Protein 3NZM (pdb70)

Radius of gyration: 14.41 Å; Cα contacts (8 Å, |Δi|>4): 434; chains: 1; bounding box: 36×31×37 Å

Secondary structure (DSSP, 8-state):
---SS-EETTPEEEETTTEEEEHHHHHHTT---EEEEE-TTSEEEEEE--EEEEEEEEEEEEEEETTS-EEEE-TT-EEEBTTS-EEEHHHHHHHTPPEEEE-S---SSS-S-TTT-SEEHHHHS-EEEE-EEEEEEEEEEEEEEEE-SS-S-EEBTTS-EE-

Sequence (163 aa):
PFCPGCLSFGTEILTVEYGPLPIGKIVSEEINCSVYSVDPEGRVYTQAIAQWHDRGEQEVLEYELEDGSVIRATSDHRFLTTDYQLLAIEEIFARQLDLLTLENIKQTEEALDNHRLPFPLLDAGTIKMVKVIGRRSLGVQRIFDIGLPQDHNFLLANGAIAA

CATH classification: 2.170.16.10

B-factor: mean 18.42, std 8.61, range [7.68, 54.7]

Solvent-accessible surface area: 7521 Å² total

InterPro domains:
  IPR003141 Polymerase/histidinol phosphatase, N-terminal [SM00481] (4-71)
  IPR003587 Hint domain N-terminal [SM00306] (773-871)
  IPR004013 PHP domain [PF02811] (6-178)
  IPR004365 OB-fold nucleic acid binding domain, AA-tRNA synthetase-type [PF01336] (1196-1262)
  IPR004805 Error-prone DNA polymerase/DNA polymerase III subunit alpha DnaE/PolC [PTHR32294] (1-1345)
  IPR004805 Error-prone DNA polymerase/DNA polymerase III subunit alpha DnaE/PolC [TIGR00594] (3-776)
  IPR006141 Intein N-terminal splicing region [PS50817] (775-850)
  IPR006141 Intein N-terminal splicing region [TIGR01445] (775-850)
  IPR011708 Bacterial DNA polymerase III, alpha subunit, NTPase domain [PF07733] (302-568)
  IPR016195 Polymerase/histidinol phosphatase-like [SSF89550] (4-235)
  IPR029460 DNA polymerase, helix-hairpin-helix motif [PF14579] (987-1078)
  IPR030934 Intein C-terminal splicing region [PS50818] (911-934)
  IPR030934 Intein C-terminal splicing region [TIGR01443] (912-934)
  IPR036844 Hint domain superfamily [SSF51294] (775-930)
  IPR040982 DNA polymerase III alpha subunit finger domain [PF17657] (571-755)
  IPR041931 Bacterial DNA polymerase III alpha subunit, thumb domain [G3DSA:1.10.10.1600] (441-517)

Foldseek 3Di:
DDDLAWAFQQFWFQWQAWFTDGLVVCQVVVDWTWFWAADPVQWTAIFTFDWKDFPFKDKWKWWAKPVGDITTIHQAWFWAFPVGDTGGLVVQQVVQTWFWFAAPFDRGHNSFPNVPPRDHPPPRHHIDTIGTDDMGIPGMHTIIATHTDHDRWGATSHGIITD

Nearest PDB structures (foldseek):
  4gig-assembly1_A  TM=9.596E-01  e=6.391E-25  Synechocystis sp. PCC 6803 substr. Kazusa
  1zde-assembly1_A  TM=9.517E-01  e=1.324E-24  Synechocystis sp. PCC 6803
  1zd7-assembly2_B  TM=9.602E-01  e=3.746E-24  Synechocystis sp. PCC 6803
  2keq-assembly1_A  TM=9.532E-01  e=2.677E-15  Nostoc punctiforme PCC 73102
  3igd-assembly1_A-2  TM=7.983E-01  e=8.896E-08  Mycobacterium tuberculosis

Structure (mmCIF, N/CA/C/O backbone):
data_3NZM
#
_entry.id   3NZM
#
_cell.length_a   40.220
_cell.length_b   53.740
_cell.length_c   67.960
_cell.angle_alpha   90.00
_cell.angle_beta   90.00
_cell.angle_gamma   90.00
#
_symmetry.space_group_name_H-M   'P 21 21 21'
#
loop_
_entity.id
_entity.type
_entity.pdbx_description
1 polymer 'DNA polymerase III subunit alpha'
2 non-polymer 'SULFATE ION'
3 water water
#
loop_
_atom_site.group_PDB
_atom_site.id
_atom_site.type_symbol
_atom_site.label_atom_id
_atom_site.label_alt_id
_atom_site.label_comp_id
_atom_site.label_asym_id
_atom_site.label_entity_id
_atom_site.label_seq_id
_atom_site.pdbx_PDB_ins_code
_atom_site.Cartn_x
_atom_site.Cartn_y
_atom_site.Cartn_z
_atom_site.occupancy
_atom_site.B_is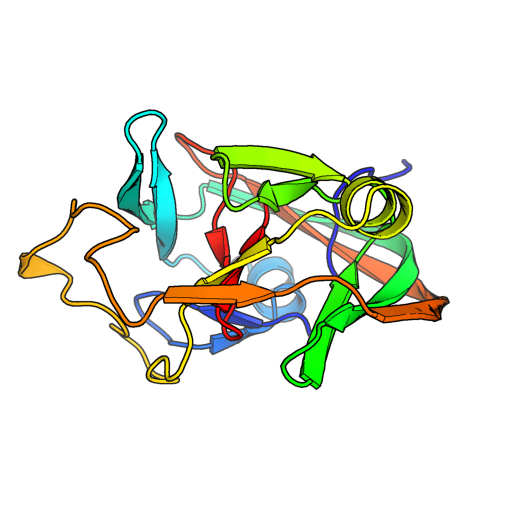o_or_equiv
_atom_site.auth_seq_id
_atom_site.auth_comp_id
_atom_site.auth_asym_id
_atom_site.auth_atom_id
_atom_site.pdbx_PDB_model_num
ATOM 1 N N . PRO A 1 5 ? 5.594 17.574 -13.121 1.00 30.50 -5 PRO A N 1
ATOM 2 C CA . PRO A 1 5 ? 6.886 17.431 -12.414 1.00 29.55 -5 PRO A CA 1
ATOM 3 C C . PRO A 1 5 ? 7.177 15.984 -12.029 1.00 28.17 -5 PRO A C 1
ATOM 4 O O . PRO A 1 5 ? 6.279 15.140 -11.993 1.00 27.21 -5 PRO A O 1
ATOM 8 N N . PHE A 1 6 ? 8.444 15.710 -11.745 1.00 25.96 -4 PHE A N 1
ATOM 9 C CA . PHE A 1 6 ? 8.882 14.375 -11.361 1.00 23.88 -4 PHE A CA 1
ATOM 10 C C . PHE A 1 6 ? 8.359 14.041 -9.967 1.00 21.79 -4 PHE A C 1
ATOM 11 O O . PHE A 1 6 ? 8.508 14.834 -9.040 1.00 21.23 -4 PHE A O 1
ATOM 19 N N . CYS A 1 7 ? 7.737 12.875 -9.824 1.00 17.69 -3 CYS A N 1
ATOM 20 C CA . CYS A 1 7 ? 7.215 12.447 -8.529 1.00 15.87 -3 CYS A CA 1
ATOM 21 C C . CYS A 1 7 ? 8.161 11.436 -7.890 1.00 14.80 -3 CYS A C 1
ATOM 22 O O . CYS A 1 7 ? 8.341 10.332 -8.401 1.00 15.17 -3 CYS A O 1
ATOM 25 N N . PRO A 1 8 ? 8.781 11.802 -6.759 1.00 12.58 -2 PRO A N 1
ATOM 26 C CA . PRO A 1 8 ? 9.707 10.897 -6.076 1.00 12.97 -2 PRO A CA 1
ATOM 27 C C . PRO A 1 8 ? 9.046 9.601 -5.624 1.00 12.35 -2 PRO A C 1
ATOM 28 O O . PRO A 1 8 ? 9.576 8.510 -5.845 1.00 13.64 -2 PRO A O 1
ATOM 32 N N . GLY A 1 9 ? 7.881 9.728 -5.000 1.00 11.53 -1 GLY A N 1
ATOM 33 C CA . GLY A 1 9 ? 7.187 8.555 -4.502 1.00 12.13 -1 GLY A CA 1
ATOM 34 C C . GLY A 1 9 ? 5.780 8.390 -5.028 1.00 11.21 -1 GLY A C 1
ATOM 35 O O . GLY A 1 9 ? 4.810 8.822 -4.400 1.00 10.82 -1 GLY A O 1
ATOM 36 N N . CYS A 1 10 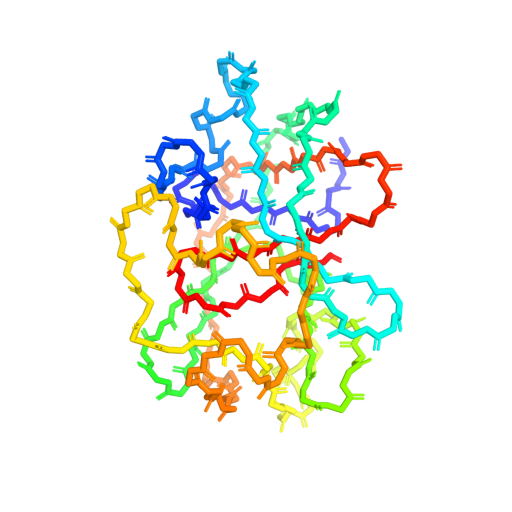? 5.664 7.760 -6.191 1.00 10.41 1 CYS A N 1
ATOM 37 C CA . CYS A 1 10 ? 4.356 7.526 -6.786 1.00 8.33 1 CYS A CA 1
ATOM 38 C C . CYS A 1 10 ? 4.185 6.052 -7.129 1.00 8.78 1 CYS A C 1
ATOM 39 O O . CYS A 1 10 ? 5.162 5.316 -7.257 1.00 10.55 1 CYS A O 1
ATOM 42 N N . LEU A 1 11 ? 2.932 5.634 -7.281 1.00 9.93 2 LEU A N 1
ATOM 43 C CA . LEU A 1 11 ? 2.602 4.243 -7.560 1.00 10.53 2 LEU A CA 1
ATOM 44 C C . LEU A 1 11 ? 1.871 4.060 -8.882 1.00 10.96 2 LEU A C 1
ATOM 45 O O . LEU A 1 11 ? 1.236 4.981 -9.384 1.00 11.25 2 LEU A O 1
ATOM 50 N N . SER A 1 12 ? 1.954 2.852 -9.430 1.00 10.74 3 SER A N 1
ATOM 51 C CA . SER A 1 12 ? 1.292 2.530 -10.686 1.00 11.43 3 SER A CA 1
ATOM 52 C C . SER A 1 12 ? -0.219 2.561 -10.487 1.00 12.22 3 SER A C 1
ATOM 53 O O . SER A 1 12 ? -0.716 2.445 -9.369 1.00 11.00 3 SER A O 1
ATOM 56 N N . PHE A 1 13 ? -0.942 2.708 -11.588 1.00 11.07 4 PHE A N 1
ATOM 57 C CA . PHE A 1 13 ? -2.395 2.754 -11.557 1.00 11.25 4 PHE A CA 1
ATOM 58 C C . PHE A 1 13 ? -2.979 1.541 -10.827 1.00 11.45 4 PHE A C 1
ATOM 59 O O . PHE A 1 13 ? -3.829 1.682 -9.948 1.00 11.87 4 PHE A O 1
ATOM 67 N N . GLY A 1 14 ? -2.497 0.355 -11.188 1.00 12.45 5 GLY A N 1
ATOM 68 C CA . GLY A 1 14 ? -3.003 -0.877 -10.608 1.00 12.22 5 GLY A CA 1
ATOM 69 C C . GLY A 1 14 ? -2.593 -1.243 -9.193 1.00 11.85 5 GLY A C 1
ATOM 70 O O . GLY A 1 14 ? -3.083 -2.235 -8.654 1.00 11.79 5 GLY A O 1
ATOM 71 N N . THR A 1 15 ? -1.696 -0.471 -8.589 1.00 11.33 6 THR A N 1
ATOM 72 C CA . THR A 1 15 ? -1.259 -0.753 -7.223 1.00 10.06 6 THR A CA 1
ATOM 73 C C . THR A 1 15 ? -2.468 -0.699 -6.301 1.00 9.85 6 THR A C 1
ATOM 74 O O . THR A 1 15 ? -3.108 0.343 -6.165 1.00 9.69 6 THR A O 1
ATOM 78 N N . GLU A 1 16 ? -2.773 -1.823 -5.661 1.00 10.34 7 GLU A N 1
ATOM 79 C CA . GLU A 1 16 ? -3.927 -1.892 -4.777 1.00 11.24 7 GLU A CA 1
ATOM 80 C C . GLU A 1 16 ? -3.676 -1.449 -3.346 1.00 10.79 7 GLU A C 1
ATOM 81 O O . GLU A 1 16 ? -2.775 -1.949 -2.670 1.00 11.53 7 GLU A O 1
ATOM 87 N N . ILE A 1 17 ? -4.491 -0.501 -2.896 1.00 10.10 8 ILE A N 1
ATOM 88 C CA . ILE A 1 17 ? -4.424 0.003 -1.533 1.00 8.99 8 ILE A CA 1
ATOM 89 C C . ILE A 1 17 ? -5.510 -0.754 -0.778 1.00 10.14 8 ILE A C 1
ATOM 90 O O . ILE A 1 17 ? -6.595 -0.980 -1.316 1.00 9.54 8 ILE A O 1
ATOM 95 N N . LEU A 1 18 ? -5.226 -1.171 0.453 1.00 10.21 9 LEU A N 1
ATOM 96 C CA . LEU A 1 18 ? -6.229 -1.893 1.227 1.00 11.65 9 LEU A CA 1
ATOM 97 C C . LEU A 1 18 ? -7.138 -0.882 1.918 1.00 11.20 9 LEU A C 1
ATOM 98 O O . LEU A 1 18 ? -6.868 -0.467 3.045 1.00 12.02 9 LEU A O 1
ATOM 103 N N . THR A 1 19 ? -8.215 -0.479 1.245 1.00 10.75 10 THR A N 1
ATOM 104 C CA . THR A 1 19 ? -9.121 0.501 1.836 1.00 10.54 10 THR A CA 1
ATOM 105 C C . THR A 1 19 ? -10.024 -0.147 2.881 1.00 10.82 10 THR A C 1
ATOM 106 O O . THR A 1 19 ? -10.395 -1.320 2.772 1.00 11.09 10 THR A O 1
ATOM 110 N N . VAL A 1 20 ? -10.377 0.631 3.894 1.00 11.82 11 VAL A N 1
ATOM 111 C CA . VAL A 1 20 ? -11.219 0.142 4.974 1.00 12.10 11 VAL A CA 1
ATOM 112 C C . VAL A 1 20 ? -12.632 -0.200 4.511 1.00 11.56 11 VAL A C 1
ATOM 113 O O . VAL A 1 20 ? -13.123 -1.303 4.742 1.00 11.75 11 VAL A O 1
ATOM 117 N N . GLU A 1 21 ? -13.276 0.747 3.843 1.00 11.67 12 GLU A N 1
ATOM 118 C CA . GLU A 1 21 ? -14.648 0.561 3.383 1.00 12.50 12 GLU A CA 1
ATOM 119 C C . GLU A 1 21 ? -14.867 -0.365 2.193 1.00 12.46 12 GLU A C 1
ATOM 120 O O . GLU A 1 21 ? -15.883 -1.065 2.131 1.00 12.70 12 GLU A O 1
ATOM 126 N N . TYR A 1 22 ? -13.923 -0.383 1.259 1.00 12.49 13 TYR A N 1
ATOM 127 C CA . TYR A 1 22 ? -14.097 -1.175 0.046 1.00 12.02 13 TYR A CA 1
ATOM 128 C C . TYR A 1 22 ? -13.102 -2.293 -0.217 1.00 13.06 13 TYR A C 1
ATOM 129 O O . TYR A 1 22 ? -13.209 -2.980 -1.229 1.00 12.80 13 TYR A O 1
ATOM 138 N N . GLY A 1 23 ? -12.141 -2.480 0.679 1.00 11.37 14 GLY A N 1
ATOM 139 C CA . GLY A 1 23 ? -11.153 -3.520 0.467 1.00 11.46 14 GLY A CA 1
ATOM 140 C C . GLY A 1 23 ? -10.112 -3.082 -0.551 1.00 11.74 14 GLY A C 1
ATOM 141 O O . GLY A 1 23 ? -9.962 -1.885 -0.808 1.00 9.77 14 GLY A O 1
ATOM 142 N N . PRO A 1 24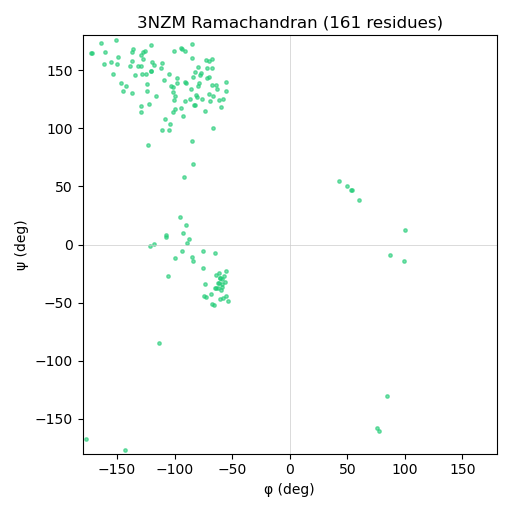 ? -9.373 -4.022 -1.155 1.00 11.37 15 PRO A N 1
ATOM 143 C CA . PRO A 1 24 ? -8.345 -3.691 -2.149 1.00 11.63 15 PRO A CA 1
ATOM 144 C C . PRO A 1 24 ? -8.901 -2.906 -3.336 1.00 10.69 15 PRO A C 1
ATOM 145 O O . PRO A 1 24 ? -9.851 -3.348 -3.977 1.00 11.88 15 PRO A O 1
ATOM 149 N N . LEU A 1 25 ? -8.313 -1.746 -3.619 1.00 10.13 16 LEU A N 1
ATOM 150 C CA . LEU A 1 25 ? -8.726 -0.921 -4.756 1.00 11.11 16 LEU A CA 1
ATOM 151 C C . LEU A 1 25 ? -7.495 -0.295 -5.392 1.00 11.65 16 LEU A C 1
ATOM 152 O O . LEU A 1 25 ? -6.611 0.189 -4.689 1.00 10.63 16 LEU A O 1
ATOM 157 N N . PRO A 1 26 ? -7.419 -0.296 -6.734 1.00 11.27 17 PRO A N 1
ATOM 158 C CA . PRO A 1 26 ? -6.256 0.303 -7.392 1.00 12.24 17 PRO A CA 1
ATOM 159 C C . PRO A 1 26 ? -6.201 1.799 -7.112 1.00 11.33 17 PRO A C 1
ATOM 160 O O . PRO A 1 26 ? -7.220 2.495 -7.147 1.00 10.89 17 PRO A O 1
ATOM 164 N N . ILE A 1 27 ? -5.009 2.294 -6.818 1.00 10.05 18 ILE A N 1
ATOM 165 C CA . ILE A 1 27 ? -4.870 3.708 -6.519 1.00 9.93 18 ILE A CA 1
ATOM 166 C C . ILE A 1 27 ? -5.297 4.569 -7.704 1.00 9.41 18 ILE A C 1
ATOM 167 O O . ILE A 1 27 ? -5.777 5.687 -7.519 1.00 9.12 18 ILE A O 1
ATOM 172 N N . GLY A 1 28 ? -5.145 4.040 -8.917 1.00 11.10 19 GLY A N 1
ATOM 173 C CA . GLY A 1 28 ? -5.541 4.779 -10.101 1.00 10.78 19 GLY A CA 1
ATOM 174 C C . GLY A 1 28 ? -7.034 5.066 -10.099 1.00 10.65 19 GLY A C 1
ATOM 175 O O . GLY A 1 28 ? -7.474 6.131 -10.529 1.00 12.72 19 GLY A O 1
ATOM 176 N N . LYS A 1 29 ? -7.814 4.107 -9.614 1.00 12.00 20 LYS A N 1
ATOM 177 C CA . LYS A 1 29 ? -9.267 4.260 -9.547 1.00 12.61 20 LYS A CA 1
ATOM 178 C C . LYS A 1 29 ? -9.638 5.240 -8.437 1.00 11.53 20 LYS A C 1
ATOM 179 O O . LYS A 1 29 ? -10.479 6.126 -8.623 1.00 12.06 20 LYS A O 1
ATOM 185 N N . ILE A 1 30 ? -9.011 5.070 -7.278 1.00 10.74 21 ILE A N 1
ATOM 186 C CA . ILE A 1 30 ? -9.246 5.937 -6.135 1.00 9.82 21 ILE A CA 1
ATOM 187 C C . ILE A 1 30 ? -8.998 7.394 -6.530 1.00 11.06 21 ILE A C 1
ATOM 188 O O . ILE A 1 30 ? -9.790 8.278 -6.206 1.00 11.26 21 ILE A O 1
ATOM 193 N N . VAL A 1 31 ? -7.909 7.639 -7.252 1.00 11.29 22 VAL A N 1
ATOM 194 C CA . VAL A 1 31 ? -7.582 9.000 -7.670 1.00 11.86 22 VAL A CA 1
ATOM 195 C C . VAL A 1 31 ? -8.465 9.504 -8.810 1.00 13.20 22 VAL A C 1
ATOM 196 O O . VAL A 1 31 ? -8.944 10.636 -8.773 1.00 14.36 22 VAL A O 1
ATOM 200 N N . SER A 1 32 ? -8.691 8.667 -9.819 1.0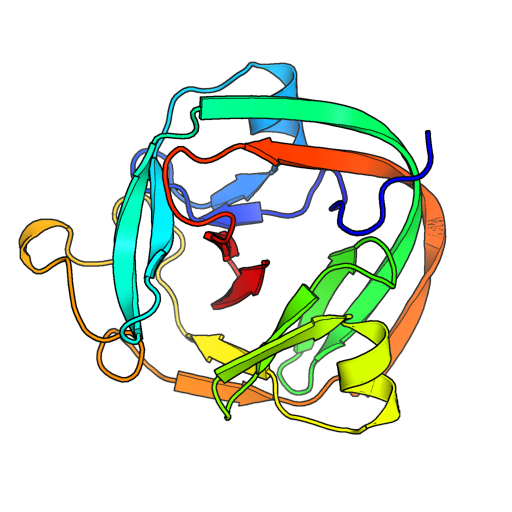0 13.29 23 SER A N 1
ATOM 201 C CA . SER A 1 32 ? -9.509 9.066 -10.963 1.00 14.82 23 SER A CA 1
ATOM 202 C C . SER A 1 32 ? -10.921 9.473 -10.566 1.00 16.02 23 SER A C 1
ATOM 203 O O . SER A 1 32 ? -11.512 10.372 -11.170 1.00 16.80 23 SER A O 1
ATOM 206 N N . GLU A 1 33 ? -11.458 8.815 -9.545 1.00 15.78 24 GLU A N 1
ATOM 207 C CA . GLU A 1 33 ? -12.812 9.101 -9.080 1.00 16.78 24 GLU A CA 1
ATOM 208 C C . GLU A 1 33 ? -12.849 9.845 -7.750 1.00 16.05 24 GLU A C 1
ATOM 209 O O . GLU A 1 33 ? -13.926 10.058 -7.190 1.00 16.58 24 GLU A O 1
ATOM 215 N N . GLU A 1 34 ? -11.679 10.255 -7.262 1.00 14.47 25 GLU A N 1
ATOM 216 C CA . GLU A 1 34 ? -11.560 10.948 -5.979 1.00 14.36 25 GLU A CA 1
ATOM 217 C C . GLU A 1 34 ? -12.448 10.255 -4.953 1.00 15.35 25 GLU A C 1
ATOM 218 O O . GLU A 1 34 ? -13.301 10.861 -4.301 1.00 12.75 25 GLU A O 1
ATOM 224 N N . ILE A 1 35 ? -12.227 8.954 -4.817 1.00 14.10 26 ILE A N 1
ATOM 225 C CA . ILE A 1 35 ? -13.002 8.148 -3.896 1.00 13.96 26 ILE A CA 1
ATOM 226 C C . ILE A 1 35 ? -12.693 8.471 -2.441 1.00 15.50 26 ILE A C 1
ATOM 227 O O . ILE A 1 35 ? -11.538 8.415 -2.007 1.00 13.57 26 ILE A O 1
ATOM 232 N N . ASN A 1 36 ? -13.730 8.836 -1.696 1.00 14.27 27 ASN A N 1
ATOM 233 C CA . ASN A 1 36 ? -13.560 9.122 -0.284 1.00 15.29 27 ASN A CA 1
ATOM 234 C C . ASN A 1 36 ? -13.613 7.789 0.431 1.00 16.26 27 ASN A C 1
ATOM 235 O O . ASN A 1 36 ? -14.598 7.055 0.332 1.00 16.21 27 ASN A O 1
ATOM 240 N N . CYS A 1 37 ? -12.532 7.470 1.126 1.00 14.36 28 CYS A N 1
ATOM 241 C CA . CYS A 1 37 ? -12.432 6.221 1.864 1.00 13.73 28 CYS A CA 1
ATOM 242 C C . CYS A 1 37 ? -11.279 6.348 2.841 1.00 12.95 28 CYS A C 1
ATOM 243 O O . CYS A 1 37 ? -10.549 7.337 2.825 1.00 14.08 28 CYS A O 1
ATOM 246 N N . SER A 1 38 ? -11.124 5.351 3.698 1.00 13.30 29 SER A N 1
ATOM 247 C CA . SER A 1 38 ? -10.052 5.348 4.675 1.00 12.51 29 SER A CA 1
ATOM 248 C C . SER A 1 38 ? -9.040 4.267 4.347 1.00 12.42 29 SER A C 1
ATOM 249 O O . SER A 1 38 ? -9.371 3.254 3.728 1.00 12.62 29 SER A O 1
ATOM 252 N N . VAL A 1 39 ? -7.799 4.510 4.745 1.00 11.10 30 VAL A N 1
ATOM 253 C CA . VAL A 1 39 ? -6.720 3.556 4.541 1.00 11.46 30 VAL A CA 1
ATOM 254 C C . VAL A 1 39 ? -6.181 3.208 5.918 1.00 11.01 30 VAL A C 1
ATOM 255 O O . VAL A 1 39 ? -6.577 3.810 6.916 1.00 10.86 30 VAL A O 1
ATOM 259 N N . TYR A 1 40 ? -5.301 2.213 5.974 1.00 10.64 31 TYR A N 1
ATOM 260 C CA . TYR A 1 40 ? -4.681 1.827 7.232 1.00 10.21 31 TYR A CA 1
ATOM 261 C C . TYR A 1 40 ? -3.297 2.458 7.209 1.00 10.17 31 TYR A C 1
ATOM 262 O O . TYR A 1 40 ? -2.526 2.241 6.273 1.00 11.33 31 TYR A O 1
ATOM 271 N N . SER A 1 41 ? -2.995 3.248 8.233 1.00 9.58 32 SER A N 1
ATOM 272 C CA . SER A 1 41 ? -1.708 3.932 8.319 1.00 8.79 32 SER A CA 1
ATOM 273 C C . SER A 1 41 ? -0.999 3.638 9.638 1.00 11.21 32 SER A C 1
ATOM 274 O O . SER A 1 41 ? -1.599 3.114 10.571 1.00 11.44 32 SER A O 1
ATOM 277 N N . VAL A 1 42 ? 0.282 3.983 9.706 1.00 11.86 33 VAL A N 1
ATOM 278 C CA . VAL A 1 42 ? 1.072 3.760 10.913 1.00 12.29 33 VAL A CA 1
ATOM 279 C C . VAL A 1 42 ? 1.514 5.107 11.476 1.00 13.52 33 VAL A C 1
ATOM 280 O O . VAL A 1 42 ? 2.078 5.924 10.753 1.00 14.57 33 VAL A O 1
ATOM 284 N N . ASP A 1 43 ? 1.251 5.348 12.758 1.00 14.60 34 ASP A N 1
ATOM 285 C CA . ASP A 1 43 ? 1.649 6.615 13.362 1.00 16.18 34 ASP A CA 1
ATOM 286 C C . ASP A 1 43 ? 3.101 6.553 13.842 1.00 16.60 34 ASP A C 1
ATOM 287 O O . ASP A 1 43 ? 3.728 5.493 13.807 1.00 15.90 34 ASP A O 1
ATOM 292 N N . PRO A 1 44 ? 3.663 7.696 14.274 1.00 16.71 35 PRO A N 1
ATOM 293 C CA . PRO A 1 44 ? 5.052 7.723 14.746 1.00 17.47 35 PRO A CA 1
ATOM 294 C C . PRO A 1 44 ? 5.345 6.735 15.875 1.00 17.69 35 PRO A C 1
ATOM 295 O O . PRO A 1 44 ? 6.494 6.345 16.080 1.00 19.30 35 PRO A O 1
ATOM 299 N N . GLU A 1 45 ? 4.306 6.333 16.600 1.00 18.85 36 GLU A N 1
ATOM 300 C CA . GLU A 1 45 ? 4.466 5.399 17.712 1.00 19.55 36 GLU A CA 1
ATOM 301 C C . GLU A 1 45 ? 4.490 3.934 17.287 1.00 19.09 36 GLU A C 1
ATOM 302 O O . GLU A 1 45 ? 4.868 3.063 18.071 1.00 18.88 36 GLU A O 1
ATOM 308 N N . GLY A 1 46 ? 4.082 3.662 16.052 1.00 18.10 37 GLY A N 1
ATOM 309 C CA . GLY A 1 46 ? 4.082 2.295 15.564 1.00 16.47 37 GLY A CA 1
ATOM 310 C C . GLY A 1 46 ? 2.721 1.630 15.605 1.00 16.32 37 GLY A C 1
ATOM 311 O O . GLY A 1 46 ? 2.615 0.414 15.448 1.00 17.62 37 GLY A O 1
ATOM 312 N N . ARG A 1 47 ? 1.676 2.422 15.816 1.00 16.55 38 ARG A N 1
ATOM 313 C CA . ARG A 1 47 ? 0.322 1.888 15.875 1.00 17.02 38 ARG A CA 1
ATOM 314 C C . ARG A 1 47 ? -0.388 2.054 14.541 1.00 16.27 38 ARG A C 1
ATOM 315 O O . ARG A 1 47 ? -0.195 3.050 13.846 1.00 17.07 38 ARG A O 1
ATOM 323 N N . VAL A 1 48 ? -1.202 1.067 14.184 1.00 16.35 39 VAL A N 1
ATOM 324 C CA . VAL A 1 48 ? -1.970 1.131 12.948 1.00 16.28 39 VAL A CA 1
ATOM 325 C C . VAL A 1 48 ? -3.298 1.790 13.292 1.00 15.92 39 VAL A C 1
ATOM 326 O O . VAL A 1 48 ? -3.887 1.515 14.338 1.00 16.82 39 VAL A O 1
ATOM 330 N N . TYR A 1 49 ? -3.759 2.669 12.415 1.00 14.53 40 TYR A N 1
ATOM 331 C CA . TYR A 1 49 ? -5.014 3.372 12.628 1.00 13.46 40 TYR A CA 1
ATOM 332 C C . TYR A 1 49 ? -5.634 3.658 11.270 1.00 14.45 40 TYR A C 1
ATOM 333 O O . TYR A 1 49 ? -4.947 3.605 10.254 1.00 14.46 40 TYR A O 1
ATOM 342 N N . THR A 1 50 ? -6.932 3.942 11.245 1.00 14.04 41 THR A N 1
ATOM 343 C CA . THR A 1 50 ? -7.596 4.238 9.981 1.00 13.45 41 THR A CA 1
ATOM 344 C C . THR A 1 50 ? -7.543 5.734 9.723 1.00 13.36 41 THR A C 1
ATOM 345 O O . THR A 1 50 ? -7.722 6.540 10.636 1.00 14.52 41 THR A O 1
ATOM 349 N N . GLN A 1 51 ? -7.305 6.099 8.469 1.00 13.06 42 GLN A N 1
ATOM 350 C CA . GLN A 1 51 ? -7.182 7.500 8.099 1.00 14.41 42 GLN A CA 1
ATOM 351 C C . GLN A 1 51 ? -7.915 7.792 6.796 1.00 12.99 42 GLN A C 1
ATOM 352 O O . GLN A 1 51 ? -7.732 7.093 5.805 1.00 14.26 42 GLN A O 1
ATOM 358 N N . ALA A 1 52 ? -8.743 8.832 6.793 1.00 13.20 43 ALA A N 1
ATOM 359 C CA . ALA A 1 52 ? -9.479 9.196 5.588 1.00 12.75 43 ALA A CA 1
ATOM 360 C C . ALA A 1 52 ? -8.573 9.949 4.613 1.00 12.24 43 ALA A C 1
ATOM 361 O O . ALA A 1 52 ? -7.769 10.784 5.024 1.00 14.31 43 ALA A O 1
ATOM 363 N N . ILE A 1 53 ? -8.700 9.647 3.323 1.00 12.31 44 ILE A N 1
ATOM 364 C CA . ILE A 1 53 ? -7.894 10.315 2.302 1.00 10.18 44 ILE A CA 1
ATOM 365 C C . ILE A 1 53 ? -8.315 11.784 2.234 1.00 11.15 44 ILE A C 1
ATOM 366 O O . ILE A 1 53 ? -9.507 12.091 2.273 1.00 11.28 44 ILE A O 1
ATOM 371 N N . ALA A 1 54 ? -7.340 12.683 2.129 1.00 10.72 45 ALA A N 1
ATOM 372 C CA . ALA A 1 54 ? -7.620 14.115 2.074 1.00 10.60 45 ALA A CA 1
ATOM 373 C C . ALA A 1 54 ? -7.454 14.727 0.685 1.00 12.03 45 ALA A C 1
ATOM 374 O O . ALA A 1 54 ? -8.102 15.725 0.360 1.00 12.93 45 ALA A O 1
ATOM 376 N N . GLN A 1 55 ? -6.591 14.132 -0.133 1.00 10.26 46 GLN A N 1
ATOM 377 C CA . GLN A 1 55 ? -6.332 14.649 -1.473 1.00 10.55 46 GLN A CA 1
ATOM 378 C C . GLN A 1 55 ? -5.956 13.514 -2.430 1.00 11.78 46 GLN A C 1
ATOM 379 O O . GLN A 1 55 ? -5.463 12.472 -2.000 1.00 10.81 46 GLN A O 1
ATOM 385 N N . TRP A 1 56 ? -6.190 13.728 -3.722 1.00 11.77 47 TRP A N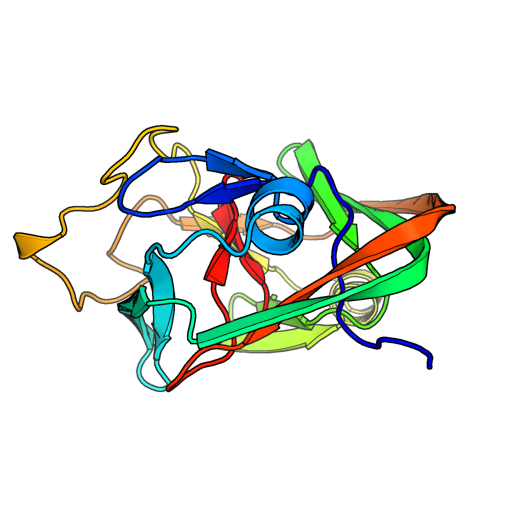 1
ATOM 386 C CA . TRP A 1 56 ? -5.894 12.727 -4.751 1.00 11.91 47 TRP A CA 1
ATOM 387 C C . TRP A 1 56 ? -4.965 13.327 -5.796 1.00 12.97 47 TRP A C 1
ATOM 388 O O . TRP A 1 56 ? -5.224 14.417 -6.310 1.00 12.03 47 TRP A O 1
ATOM 399 N N . HIS A 1 57 ? -3.901 12.605 -6.133 1.00 12.55 48 HIS A N 1
ATOM 400 C CA . HIS A 1 57 ? -2.930 13.109 -7.099 1.00 13.93 48 HIS A CA 1
ATOM 401 C C . HIS A 1 57 ? -2.688 12.240 -8.328 1.00 12.80 48 HIS A C 1
ATOM 402 O O . HIS A 1 57 ? -2.266 11.094 -8.204 1.00 11.20 48 HIS A O 1
ATOM 409 N N . ASP A 1 58 ? -2.942 12.796 -9.507 1.00 12.54 49 ASP A N 1
ATOM 410 C CA . ASP A 1 58 ? -2.648 12.109 -10.762 1.00 13.41 49 ASP A CA 1
ATOM 411 C C . ASP A 1 58 ? -1.396 12.870 -11.183 1.00 13.13 49 ASP A C 1
ATOM 412 O O . ASP A 1 58 ? -1.482 14.017 -11.635 1.00 13.09 49 ASP A O 1
ATOM 417 N N . ARG A 1 59 ? -0.233 12.247 -11.013 1.00 12.44 50 ARG A N 1
ATOM 418 C CA . ARG A 1 59 ? 1.033 12.900 -11.322 1.00 13.08 50 ARG A CA 1
ATOM 419 C C . ARG A 1 59 ? 1.550 12.723 -12.748 1.00 13.17 50 ARG A C 1
ATOM 420 O O . ARG A 1 59 ? 2.725 12.976 -13.015 1.00 14.81 50 ARG A O 1
ATOM 428 N N . GLY A 1 60 ? 0.674 12.305 -13.657 1.00 11.99 51 GLY A N 1
ATOM 429 C CA . GLY A 1 60 ? 1.068 12.129 -15.044 1.00 12.35 51 GLY A CA 1
ATOM 430 C C . GLY A 1 60 ? 1.711 10.793 -15.366 1.00 11.97 51 GLY A C 1
ATOM 431 O O . GLY A 1 60 ? 1.168 9.738 -15.031 1.00 13.03 51 GLY A O 1
ATOM 432 N N . GLU A 1 61 ? 2.861 10.836 -16.035 1.00 12.73 52 GLU A N 1
ATOM 433 C CA . GLU A 1 61 ? 3.576 9.619 -16.400 0.50 11.07 52 GLU A CA 1
ATOM 434 C C . GLU A 1 61 ? 5.044 9.748 -16.022 1.00 12.79 52 GLU A C 1
ATOM 435 O O . GLU A 1 61 ? 5.594 10.853 -15.957 1.00 14.77 52 GLU A O 1
ATOM 441 N N . GLN A 1 62 ? 5.678 8.607 -15.782 1.00 12.87 53 GLN A N 1
ATOM 442 C CA . GLN A 1 62 ? 7.066 8.580 -15.359 1.00 13.05 53 GLN A CA 1
ATOM 443 C C . GLN A 1 62 ? 7.516 7.125 -15.346 1.00 11.85 53 GLN A C 1
ATOM 444 O O . GLN A 1 62 ? 6.682 6.223 -15.393 1.00 13.45 53 GLN A O 1
ATOM 450 N N . GLU A 1 63 ? 8.820 6.882 -15.289 1.00 10.56 54 GLU A N 1
ATOM 451 C CA . GLU A 1 63 ? 9.269 5.501 -15.243 1.00 12.00 54 GLU A CA 1
ATOM 452 C C . GLU A 1 63 ? 8.763 4.832 -13.972 1.00 12.73 54 GLU A C 1
ATOM 453 O O . GLU A 1 63 ? 8.839 5.399 -12.881 1.00 12.78 54 GLU A O 1
ATOM 459 N N . VAL A 1 64 ? 8.232 3.626 -14.126 1.00 12.67 55 VAL A N 1
ATOM 460 C CA . VAL A 1 64 ? 7.752 2.848 -12.995 1.00 11.94 55 VAL A CA 1
ATOM 461 C C . VAL A 1 64 ? 8.511 1.534 -13.077 1.00 12.39 55 VAL A C 1
ATOM 462 O O . VAL A 1 64 ? 8.702 0.990 -14.164 1.00 12.78 55 VAL A O 1
ATOM 466 N N . LEU A 1 65 ? 8.973 1.037 -11.937 1.00 13.46 56 LEU A N 1
ATOM 467 C CA . LEU A 1 65 ? 9.702 -0.216 -11.934 1.00 14.69 56 LEU A CA 1
ATOM 468 C C . LEU A 1 65 ? 8.980 -1.220 -11.062 1.00 14.69 56 LEU A C 1
ATOM 469 O O . LEU A 1 65 ? 8.304 -0.851 -10.098 1.00 13.70 56 LEU A O 1
ATOM 474 N N . GLU A 1 66 ? 9.094 -2.492 -11.415 1.00 12.30 57 GLU A N 1
ATOM 475 C CA . GLU A 1 66 ? 8.464 -3.510 -10.600 1.00 13.34 57 GLU A CA 1
ATOM 476 C C . GLU A 1 66 ? 9.533 -4.121 -9.719 1.00 12.88 57 GLU A C 1
ATOM 477 O O . GLU A 1 66 ? 10.503 -4.693 -10.217 1.00 13.71 57 GLU A O 1
ATOM 483 N N . TYR A 1 67 ? 9.371 -3.957 -8.411 1.00 12.06 58 TYR A N 1
ATOM 484 C CA . TYR A 1 67 ? 10.294 -4.525 -7.445 1.00 12.84 58 TYR A CA 1
ATOM 485 C C . TYR A 1 67 ? 9.650 -5.796 -6.916 1.00 12.02 58 TYR A C 1
ATOM 486 O O . TYR A 1 67 ? 8.491 -5.783 -6.502 1.00 14.33 58 TYR A O 1
ATOM 495 N N . GLU A 1 68 ? 10.388 -6.899 -6.959 1.00 11.17 59 GLU A N 1
ATOM 496 C CA . GLU A 1 68 ? 9.869 -8.170 -6.469 1.00 12.39 59 GLU A CA 1
ATOM 497 C C . GLU A 1 68 ? 10.489 -8.449 -5.107 1.00 13.45 59 GLU A C 1
ATOM 498 O O . GLU A 1 68 ? 11.690 -8.247 -4.909 1.00 12.57 59 GLU A O 1
ATOM 504 N N . LEU A 1 69 ? 9.659 -8.899 -4.171 1.00 10.89 60 LEU A N 1
ATOM 505 C CA . LEU A 1 69 ? 10.105 -9.202 -2.816 1.00 10.84 60 LEU A CA 1
ATOM 506 C C . LEU A 1 69 ? 10.307 -10.705 -2.627 1.00 10.58 60 LEU A C 1
ATOM 507 O O . LEU A 1 69 ? 9.867 -11.506 -3.449 1.00 11.51 60 LEU A O 1
ATOM 512 N N . GLU A 1 70 ? 10.963 -11.076 -1.531 1.00 11.99 61 GLU A N 1
ATOM 513 C CA . GLU A 1 70 ? 11.248 -12.478 -1.234 1.00 12.84 61 GLU A CA 1
ATOM 514 C C . GLU A 1 70 ? 10.030 -13.385 -1.170 1.00 13.25 61 GLU A C 1
ATOM 515 O O . GLU A 1 70 ? 10.141 -14.583 -1.426 1.00 14.13 61 GLU A O 1
ATOM 521 N N . ASP A 1 71 ? 8.872 -12.829 -0.829 1.00 12.85 62 ASP A N 1
ATOM 522 C CA . ASP A 1 71 ? 7.662 -13.638 -0.734 1.00 12.75 62 ASP A CA 1
ATOM 523 C C . ASP A 1 71 ? 6.854 -13.667 -2.024 1.00 12.11 62 ASP A C 1
ATOM 524 O O . ASP A 1 71 ? 5.719 -14.155 -2.045 1.00 12.17 62 ASP A O 1
ATOM 529 N N . GLY A 1 72 ? 7.437 -13.142 -3.096 1.00 11.71 63 GLY A N 1
ATOM 530 C CA . GLY A 1 72 ? 6.758 -13.141 -4.377 1.00 13.35 63 GLY A CA 1
ATOM 531 C C . GLY A 1 72 ? 5.850 -11.955 -4.634 1.00 13.66 63 GLY A C 1
ATOM 532 O O . GLY A 1 72 ? 5.357 -11.785 -5.751 1.00 14.08 63 GLY A O 1
ATOM 533 N N . SER A 1 73 ? 5.609 -11.136 -3.616 1.00 13.93 64 SER A N 1
ATOM 534 C CA . SER A 1 73 ? 4.758 -9.972 -3.819 1.00 14.36 64 SER A CA 1
ATOM 535 C C . SER A 1 73 ? 5.550 -8.961 -4.640 1.00 13.85 64 SER A C 1
ATOM 536 O O . SER A 1 73 ? 6.782 -9.020 -4.701 1.00 11.99 64 SER A O 1
ATOM 539 N N . VAL A 1 74 ? 4.846 -8.048 -5.298 1.00 13.08 65 VAL A N 1
ATOM 540 C CA . VAL A 1 74 ? 5.514 -7.048 -6.114 1.00 12.22 65 VAL A CA 1
ATOM 541 C C . VAL A 1 74 ? 5.039 -5.647 -5.793 1.00 13.37 65 VAL A C 1
ATOM 542 O O . VAL A 1 74 ? 3.918 -5.444 -5.321 1.00 13.73 65 VAL A O 1
ATOM 546 N N . ILE A 1 75 ? 5.916 -4.687 -6.051 1.00 11.85 66 ILE A N 1
ATOM 547 C CA . ILE A 1 75 ? 5.630 -3.284 -5.829 1.00 12.11 66 ILE A CA 1
ATOM 548 C C . ILE A 1 75 ? 5.980 -2.560 -7.122 1.00 10.18 66 ILE A C 1
ATOM 549 O O . ILE A 1 75 ? 7.126 -2.595 -7.569 1.00 11.09 66 ILE A O 1
ATOM 554 N N . ARG A 1 76 ? 4.983 -1.924 -7.724 1.00 10.73 67 ARG A N 1
ATOM 555 C CA . ARG A 1 76 ? 5.184 -1.189 -8.970 1.00 10.01 67 ARG A CA 1
ATOM 556 C C . ARG A 1 76 ? 5.178 0.286 -8.610 1.00 11.54 67 ARG A C 1
ATOM 557 O O . ARG A 1 76 ? 4.121 0.894 -8.447 1.00 12.22 67 ARG A O 1
ATOM 565 N N . ALA A 1 77 ? 6.369 0.856 -8.476 1.00 10.88 68 ALA A N 1
ATOM 566 C CA . ALA A 1 77 ? 6.478 2.245 -8.072 1.00 11.62 68 ALA A CA 1
ATOM 567 C C . ALA A 1 77 ? 7.716 2.937 -8.605 1.00 12.62 68 ALA A C 1
ATOM 568 O O . ALA A 1 77 ? 8.564 2.326 -9.261 1.00 12.31 68 ALA A O 1
ATOM 570 N N . THR A 1 78 ? 7.799 4.231 -8.323 1.00 11.45 69 THR A N 1
ATOM 571 C CA . THR A 1 78 ? 8.952 5.021 -8.717 1.00 11.09 69 THR A CA 1
ATOM 572 C C . THR A 1 78 ? 10.085 4.552 -7.796 1.00 11.69 69 THR A C 1
ATOM 573 O O . THR A 1 78 ? 9.834 4.102 -6.672 1.00 11.62 69 THR A O 1
ATOM 577 N N . SER A 1 79 ? 11.325 4.648 -8.267 1.00 12.40 70 SER A N 1
ATOM 578 C CA . SER A 1 79 ? 12.474 4.177 -7.491 1.00 12.96 70 SER A CA 1
ATOM 579 C C . SER A 1 79 ? 12.673 4.824 -6.118 1.00 12.52 70 SER A C 1
ATOM 580 O O . SER A 1 79 ? 13.199 4.190 -5.201 1.00 12.91 70 SER A O 1
ATOM 583 N N . ASP A 1 80 ? 12.256 6.078 -5.970 1.00 10.92 71 ASP A N 1
ATOM 584 C CA . ASP A 1 80 ? 12.418 6.771 -4.697 1.00 11.09 71 ASP A CA 1
ATOM 585 C C . ASP A 1 80 ? 11.246 6.593 -3.729 1.00 11.35 71 ASP A C 1
ATOM 586 O O . ASP A 1 80 ? 11.263 7.142 -2.628 1.00 11.56 71 ASP A O 1
ATOM 591 N N . HIS A 1 81 ? 10.235 5.822 -4.121 1.00 10.80 72 HIS A N 1
ATOM 592 C CA . HIS A 1 81 ? 9.090 5.624 -3.236 1.00 10.30 72 HIS A CA 1
ATOM 593 C C . HIS A 1 81 ? 9.558 4.945 -1.952 1.00 10.22 72 HIS A C 1
ATOM 594 O O . HIS A 1 81 ? 10.168 3.873 -1.986 1.00 9.11 72 HIS A O 1
ATOM 601 N N . ARG A 1 82 ? 9.267 5.572 -0.820 1.00 9.75 73 ARG A N 1
ATOM 602 C CA . ARG A 1 82 ? 9.669 5.030 0.471 1.00 9.11 73 ARG A CA 1
ATOM 603 C C . ARG A 1 82 ? 8.716 3.963 0.994 1.00 10.81 73 ARG A C 1
ATOM 604 O O . ARG A 1 82 ? 7.505 4.006 0.741 1.00 9.89 73 ARG A O 1
ATOM 612 N N . PHE A 1 83 ? 9.283 3.010 1.728 1.00 10.66 74 PHE A N 1
ATOM 613 C CA . PHE A 1 83 ? 8.524 1.931 2.349 1.00 10.73 74 PHE A CA 1
ATOM 614 C C . PHE A 1 83 ? 9.061 1.688 3.754 1.00 11.01 74 PHE A C 1
ATOM 615 O O . PHE A 1 83 ? 10.220 1.972 4.038 1.00 10.40 74 PHE A O 1
ATOM 623 N N . LEU A 1 84 ? 8.212 1.165 4.629 1.00 11.10 75 LEU A N 1
ATOM 624 C CA . LEU A 1 84 ? 8.598 0.902 6.012 1.00 9.99 75 LEU A CA 1
ATOM 625 C C . LEU A 1 84 ? 9.473 -0.340 6.142 1.00 10.83 75 LEU A C 1
ATOM 626 O O . LEU A 1 84 ? 9.092 -1.419 5.696 1.00 11.19 75 LEU A O 1
ATOM 631 N N . THR A 1 85 ? 10.646 -0.183 6.754 1.00 10.52 76 THR A N 1
ATOM 632 C CA . THR A 1 85 ? 11.569 -1.301 6.950 1.00 11.01 76 THR A CA 1
ATOM 633 C C . THR A 1 85 ? 11.342 -1.923 8.327 1.00 13.24 76 THR A C 1
ATOM 634 O O . THR A 1 85 ? 10.639 -1.353 9.164 1.00 12.36 76 THR A O 1
ATOM 638 N N . THR A 1 86 ? 11.948 -3.083 8.561 1.00 13.89 77 THR A N 1
ATOM 639 C CA . THR A 1 86 ? 11.782 -3.775 9.834 1.00 17.12 77 THR A CA 1
ATOM 640 C C . THR A 1 86 ? 12.346 -3.007 11.017 1.00 18.62 77 THR A C 1
ATOM 641 O O . THR A 1 86 ? 11.897 -3.198 12.145 1.00 19.90 77 THR A O 1
ATOM 645 N N . ASP A 1 87 ? 13.334 -2.152 10.774 1.00 19.52 78 ASP A N 1
ATOM 646 C CA . ASP A 1 87 ? 13.897 -1.361 11.858 1.00 21.77 78 ASP A CA 1
ATOM 647 C C . ASP A 1 87 ? 13.205 0.003 11.888 1.00 20.58 78 ASP A C 1
ATOM 648 O O . ASP A 1 87 ? 13.735 0.996 12.390 1.00 22.05 78 ASP A O 1
ATOM 653 N N . TYR A 1 88 ? 11.991 0.016 11.344 1.00 18.70 79 TYR A N 1
ATOM 654 C CA . TYR A 1 88 ? 11.128 1.189 11.297 1.00 17.47 79 TYR A CA 1
ATOM 655 C C . TYR A 1 88 ? 11.665 2.484 10.701 1.00 18.12 79 TYR A C 1
ATOM 656 O O . TYR A 1 88 ? 11.500 3.563 11.270 1.00 19.45 79 TYR A O 1
ATOM 665 N N . GLN A 1 89 ? 12.302 2.368 9.545 1.00 16.89 80 GLN A N 1
ATOM 666 C CA . GLN A 1 89 ? 12.802 3.533 8.834 1.00 16.80 80 GLN A CA 1
ATOM 667 C C . GLN A 1 89 ? 11.913 3.624 7.598 1.00 14.51 80 GLN A C 1
ATOM 668 O O . GLN A 1 89 ? 11.312 2.626 7.192 1.00 12.78 80 GLN A O 1
ATOM 674 N N . LEU A 1 90 ? 11.807 4.816 7.021 1.00 13.15 81 LEU A N 1
ATOM 675 C CA . LEU A 1 90 ? 11.021 5.011 5.808 1.00 13.08 81 LEU A CA 1
ATOM 676 C C . LEU A 1 90 ? 12.078 5.300 4.751 1.00 13.16 81 LEU A C 1
ATOM 677 O O . LEU A 1 90 ? 12.572 6.425 4.643 1.00 13.42 81 LEU A O 1
ATOM 682 N N . LEU A 1 91 ? 12.431 4.273 3.983 1.00 12.68 82 LEU A N 1
ATOM 683 C CA . LEU A 1 91 ? 13.478 4.385 2.975 1.00 10.92 82 LEU A CA 1
ATOM 684 C C . LEU A 1 91 ? 13.019 4.083 1.560 1.00 11.77 82 LEU A C 1
ATOM 685 O O . LEU A 1 91 ? 12.118 3.274 1.355 1.00 11.21 82 LEU A O 1
ATOM 690 N N . ALA A 1 92 ? 13.655 4.731 0.586 1.00 10.45 83 ALA A N 1
ATOM 691 C CA . ALA A 1 92 ? 13.336 4.512 -0.821 1.00 12.29 83 ALA A CA 1
ATOM 692 C C . ALA A 1 92 ? 13.460 3.020 -1.129 1.00 12.38 83 ALA A C 1
ATOM 693 O O . ALA A 1 92 ? 14.385 2.363 -0.652 1.00 11.47 83 ALA A O 1
ATOM 695 N N . ILE A 1 93 ? 12.542 2.490 -1.933 1.00 10.92 84 ILE A N 1
ATOM 696 C CA . ILE A 1 93 ? 12.574 1.068 -2.263 1.00 11.61 84 ILE A CA 1
ATOM 697 C C . ILE A 1 93 ? 13.890 0.678 -2.939 1.00 11.47 84 ILE A C 1
ATOM 698 O O . ILE A 1 93 ? 14.415 -0.407 -2.697 1.00 11.16 84 ILE A O 1
ATOM 703 N N . GLU A 1 94 ? 14.435 1.565 -3.769 1.00 11.69 85 GLU A N 1
ATOM 704 C CA . GLU A 1 94 ? 15.704 1.286 -4.436 1.00 13.32 85 GLU A CA 1
ATOM 705 C C . GLU A 1 94 ? 16.811 1.174 -3.384 1.00 13.46 85 GLU A C 1
ATOM 706 O O . GLU A 1 94 ? 17.722 0.353 -3.507 1.00 11.47 85 GLU A O 1
ATOM 712 N N . GLU A 1 95 ? 16.734 2.003 -2.347 1.00 12.74 86 GLU A N 1
ATOM 713 C CA . GLU A 1 95 ? 17.722 1.965 -1.270 1.00 12.20 86 GLU A CA 1
ATOM 714 C C . GLU A 1 95 ? 17.588 0.673 -0.482 1.00 12.48 86 GLU A C 1
ATOM 715 O O . GLU A 1 95 ? 18.583 0.040 -0.129 1.00 11.11 86 GLU A O 1
ATOM 721 N N . ILE A 1 96 ? 16.350 0.279 -0.208 1.00 11.26 87 ILE A N 1
ATOM 722 C CA . ILE A 1 96 ? 16.105 -0.958 0.520 1.00 11.31 87 ILE A CA 1
ATOM 723 C C . ILE A 1 96 ? 16.703 -2.121 -0.275 1.00 10.64 87 ILE A C 1
ATOM 724 O O . ILE A 1 96 ? 17.286 -3.040 0.296 1.00 11.36 87 ILE A O 1
ATOM 729 N N . PHE A 1 97 ? 16.574 -2.067 -1.597 1.00 10.70 88 PHE A N 1
ATOM 730 C CA . PHE A 1 97 ? 17.120 -3.113 -2.462 1.00 11.11 88 PHE A CA 1
ATOM 731 C C . PHE A 1 97 ? 18.650 -3.118 -2.429 1.00 10.43 88 PHE A C 1
ATOM 732 O O . PHE A 1 97 ? 19.269 -4.154 -2.194 1.00 12.31 88 PHE A O 1
ATOM 740 N N . ALA A 1 98 ? 19.256 -1.955 -2.654 1.00 11.28 89 ALA A N 1
ATOM 741 C CA . ALA A 1 98 ? 20.713 -1.839 -2.653 1.00 11.21 89 ALA A CA 1
ATOM 742 C C . ALA A 1 98 ? 21.354 -2.205 -1.317 1.00 12.07 89 ALA A C 1
ATOM 743 O O . ALA A 1 98 ? 22.470 -2.727 -1.283 1.00 12.99 89 ALA A O 1
ATOM 745 N N . ARG A 1 99 ? 20.657 -1.928 -0.219 1.00 11.94 90 ARG A N 1
ATOM 746 C CA . ARG A 1 99 ? 21.177 -2.218 1.113 1.00 12.91 90 ARG A CA 1
ATOM 747 C C . ARG A 1 99 ? 20.742 -3.577 1.652 1.00 13.18 90 ARG A C 1
ATOM 748 O O . ARG A 1 99 ? 21.185 -4.000 2.723 1.00 12.94 90 ARG A O 1
ATOM 756 N N . GLN A 1 100 ? 19.874 -4.251 0.901 1.00 12.83 91 GLN A N 1
ATOM 757 C CA . GLN A 1 100 ? 19.348 -5.552 1.286 1.00 12.83 91 GLN A CA 1
ATOM 758 C C . GLN A 1 100 ? 18.748 -5.536 2.680 1.00 13.54 91 GLN A C 1
ATOM 759 O O . GLN A 1 100 ? 19.013 -6.407 3.511 1.00 13.33 91 GLN A O 1
ATOM 765 N N . LEU A 1 101 ? 17.930 -4.520 2.925 1.00 12.68 92 LEU A N 1
ATOM 766 C CA . LEU A 1 101 ? 17.243 -4.382 4.194 1.00 12.42 92 LEU A CA 1
ATOM 767 C C . LEU A 1 101 ? 15.910 -5.102 4.044 1.00 12.56 92 LEU A C 1
ATOM 768 O O . LEU A 1 101 ? 15.501 -5.446 2.936 1.00 12.29 92 LEU A O 1
ATOM 773 N N . ASP A 1 102 ? 15.234 -5.333 5.158 1.00 13.29 93 ASP A N 1
ATOM 774 C CA . ASP A 1 102 ? 13.947 -6.010 5.105 1.00 14.18 93 ASP A CA 1
ATOM 775 C C . ASP A 1 102 ? 12.776 -5.053 5.224 1.00 13.68 93 ASP A C 1
ATOM 776 O O . ASP A 1 102 ? 12.794 -4.135 6.047 1.00 13.03 93 ASP A O 1
ATOM 781 N N . LEU A 1 103 ? 11.767 -5.254 4.381 1.00 14.21 94 LEU A N 1
ATOM 782 C CA . LEU A 1 103 ? 10.565 -4.440 4.448 1.00 14.28 94 LEU A CA 1
ATOM 783 C C . LEU A 1 103 ? 9.712 -5.091 5.522 1.00 15.36 94 LEU A C 1
ATOM 784 O O . LEU A 1 103 ? 9.714 -6.318 5.657 1.00 14.26 94 LEU A O 1
ATOM 789 N N . LEU A 1 104 ? 8.995 -4.275 6.285 1.00 14.41 95 LEU A N 1
ATOM 790 C CA . LEU A 1 104 ? 8.112 -4.780 7.327 1.00 15.91 95 LEU A CA 1
ATOM 791 C C . LEU A 1 104 ? 6.751 -4.913 6.655 1.00 16.58 95 LEU A C 1
ATOM 792 O O . LEU A 1 104 ? 6.133 -3.910 6.301 1.00 18.10 95 LEU A O 1
ATOM 797 N N . THR A 1 105 ? 6.292 -6.145 6.458 1.00 15.74 96 THR A N 1
ATOM 798 C CA . THR A 1 105 ? 4.997 -6.355 5.820 1.00 16.60 96 THR A CA 1
ATOM 799 C C . THR A 1 105 ? 4.110 -7.295 6.616 1.00 16.30 96 THR A C 1
ATOM 800 O O . THR A 1 105 ? 4.570 -8.014 7.503 1.00 16.41 96 THR A O 1
ATOM 804 N N . LEU A 1 106 ? 2.823 -7.263 6.300 1.00 15.66 97 LEU A N 1
ATOM 805 C CA . LEU A 1 106 ? 1.865 -8.155 6.925 1.00 16.62 97 LEU A CA 1
ATOM 806 C C . LEU A 1 106 ? 1.589 -9.177 5.835 1.00 17.23 97 LEU A C 1
ATOM 807 O O . LEU A 1 106 ? 1.639 -8.847 4.650 1.00 17.93 97 LEU A O 1
ATOM 812 N N . GLU A 1 107 ? 1.328 -10.420 6.214 1.00 17.40 98 GLU A N 1
ATOM 813 C CA . GLU A 1 107 ? 1.032 -11.431 5.213 1.00 18.37 98 GLU A CA 1
ATOM 814 C C . GLU A 1 107 ? -0.278 -12.099 5.596 1.00 17.86 98 GLU A C 1
ATOM 815 O O . GLU A 1 107 ? -0.751 -11.941 6.721 1.00 17.77 98 GLU A O 1
ATOM 821 N N . ASN A 1 108 ? -0.862 -12.834 4.657 1.00 19.67 99 ASN A N 1
ATOM 822 C CA . ASN A 1 108 ? -2.122 -13.525 4.901 1.00 20.05 99 ASN A CA 1
ATOM 823 C C . ASN A 1 108 ? -3.217 -12.533 5.267 1.00 20.67 99 ASN A C 1
ATOM 824 O O . ASN A 1 108 ? -4.051 -12.803 6.129 1.00 19.35 99 ASN A O 1
ATOM 829 N N . ILE A 1 109 ? -3.196 -11.381 4.604 1.00 20.44 100 ILE A N 1
ATOM 830 C CA . ILE A 1 109 ? -4.175 -10.328 4.837 1.00 20.66 100 ILE A CA 1
ATOM 831 C C . ILE A 1 109 ? -5.480 -10.635 4.124 1.00 17.75 100 ILE A C 1
ATOM 832 O O . ILE A 1 109 ? -5.482 -11.048 2.970 1.00 17.54 100 ILE A O 1
ATOM 837 N N . LYS A 1 110 ? -6.591 -10.425 4.816 1.00 17.68 101 LYS A N 1
ATOM 838 C CA . LYS A 1 110 ? -7.901 -10.650 4.226 1.00 16.72 101 LYS A CA 1
ATOM 839 C C . LYS A 1 110 ? -8.056 -9.599 3.125 1.00 16.22 101 LYS A C 1
ATOM 840 O O . LYS A 1 110 ? -7.856 -8.410 3.368 1.00 16.22 101 LYS A O 1
ATOM 846 N N . GLN A 1 111 ? -8.397 -10.035 1.915 1.00 13.11 102 GLN A N 1
ATOM 847 C CA . GLN A 1 111 ? -8.549 -9.111 0.796 1.00 12.89 102 GLN A CA 1
ATOM 848 C C . GLN A 1 111 ? -9.987 -8.616 0.666 1.00 12.08 102 GLN A C 1
ATOM 849 O O . GLN A 1 111 ? -10.625 -8.780 -0.375 1.00 12.71 102 GLN A O 1
ATOM 855 N N . THR A 1 112 ? -10.485 -8.003 1.732 1.00 13.13 103 THR A N 1
ATOM 856 C CA . THR A 1 112 ? -11.848 -7.486 1.756 1.00 13.43 103 THR A CA 1
ATOM 857 C C . THR A 1 112 ? -11.884 -6.184 2.529 1.00 13.88 103 THR A C 1
ATOM 858 O O . THR A 1 112 ? -10.851 -5.689 2.987 1.00 13.17 103 THR A O 1
ATOM 862 N N . GLU A 1 113 ? -13.087 -5.638 2.676 1.00 13.74 104 GLU A N 1
ATOM 863 C CA . GLU A 1 113 ? -13.271 -4.417 3.443 1.00 12.83 104 GLU A CA 1
ATOM 864 C C . GLU A 1 113 ? -13.029 -4.802 4.900 1.00 12.84 104 GLU A C 1
ATOM 865 O O . GLU A 1 113 ? -13.129 -5.977 5.253 1.00 13.79 104 GLU A O 1
ATOM 871 N N . GLU A 1 114 ? -12.695 -3.827 5.738 1.00 13.68 105 GLU A N 1
ATOM 872 C CA . GLU A 1 114 ? -12.452 -4.090 7.155 1.00 15.27 105 GLU A CA 1
ATOM 873 C C . GLU A 1 114 ? -11.490 -5.264 7.344 1.00 15.11 105 GLU A C 1
ATOM 874 O O . GLU A 1 114 ? -11.780 -6.189 8.104 1.00 15.29 105 GLU A O 1
ATOM 880 N N . ALA A 1 115 ? -10.352 -5.228 6.654 1.00 14.20 106 ALA A N 1
ATOM 881 C CA . ALA A 1 115 ? -9.366 -6.304 6.757 1.00 15.77 106 ALA A CA 1
ATOM 882 C C . ALA A 1 115 ? -8.850 -6.454 8.187 1.00 17.39 106 ALA A C 1
ATOM 883 O O . ALA A 1 115 ? -8.465 -7.549 8.602 1.00 17.81 106 ALA A O 1
ATOM 885 N N . LEU A 1 116 ? -8.843 -5.352 8.932 1.00 17.97 107 LEU A N 1
ATOM 886 C CA . LEU A 1 116 ? -8.395 -5.353 10.320 1.00 21.59 107 LEU A CA 1
ATOM 887 C C . LEU A 1 116 ? -9.567 -4.941 11.213 1.00 23.77 107 LEU A C 1
ATOM 888 O O . LEU A 1 116 ? -10.475 -4.242 10.760 1.00 22.95 107 LEU A O 1
ATOM 893 N N . ASP A 1 117 ? -9.546 -5.366 12.475 1.00 26.40 108 ASP A N 1
ATOM 894 C CA . ASP A 1 117 ? -10.627 -5.034 13.403 1.00 28.13 108 ASP A CA 1
ATOM 895 C C . ASP A 1 117 ? -10.684 -3.547 13.711 1.00 29.48 108 ASP A C 1
ATOM 896 O O . ASP A 1 117 ? -9.933 -3.038 14.548 1.00 29.50 108 ASP A O 1
ATOM 901 N N . ASN A 1 118 ? -11.604 -2.858 13.048 1.00 31.33 109 ASN A N 1
ATOM 902 C CA . ASN A 1 118 ? -11.780 -1.423 13.234 1.00 32.80 109 ASN A CA 1
ATOM 903 C C . ASN A 1 118 ? -12.042 -1.040 14.691 1.00 32.21 109 ASN A C 1
ATOM 904 O O . ASN A 1 118 ? -11.640 0.034 15.135 1.00 32.85 109 ASN A O 1
ATOM 909 N N . HIS A 1 119 ? -12.714 -1.916 15.430 1.00 31.88 110 HIS A N 1
ATOM 910 C CA . HIS A 1 119 ? -13.029 -1.647 16.830 1.00 29.91 110 HIS A CA 1
ATOM 911 C C . 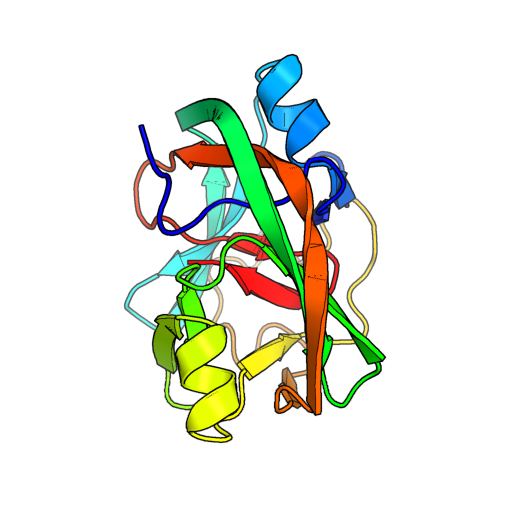HIS A 1 119 ? -11.792 -1.560 17.715 1.00 29.00 110 HIS A C 1
ATOM 912 O O . HIS A 1 119 ? -11.721 -0.735 18.629 1.00 28.74 110 HIS A O 1
ATOM 919 N N . ARG A 1 120 ? -10.809 -2.408 17.435 1.00 28.02 111 ARG A N 1
ATOM 920 C CA . ARG A 1 120 ? -9.595 -2.442 18.243 1.00 28.23 111 ARG A CA 1
ATOM 921 C C . ARG A 1 120 ? -8.523 -1.431 17.863 1.00 27.15 111 ARG A C 1
ATOM 922 O O . ARG A 1 120 ? -7.558 -1.253 18.598 1.00 27.66 111 ARG A O 1
ATOM 930 N N . LEU A 1 121 ? -8.689 -0.767 16.724 1.00 26.82 112 LEU A N 1
ATOM 931 C CA . LEU A 1 121 ? -7.717 0.235 16.290 1.00 25.58 112 LEU A CA 1
ATOM 932 C C . LEU A 1 121 ? -7.917 1.543 17.059 1.00 25.19 112 LEU A C 1
ATOM 933 O O . LEU A 1 121 ? -9.046 1.904 17.397 1.00 25.33 112 LEU A O 1
ATOM 938 N N . PRO A 1 122 ? -6.825 2.280 17.340 1.00 23.75 113 PRO A N 1
ATOM 939 C CA . PRO A 1 122 ? -5.422 2.000 17.002 1.00 23.80 113 PRO A CA 1
ATOM 940 C C . PRO A 1 122 ? -4.862 0.787 17.742 1.00 23.71 113 PRO A C 1
ATOM 941 O O . PRO A 1 122 ? -5.281 0.479 18.858 1.00 24.49 113 PRO A O 1
ATOM 945 N N . PHE A 1 123 ? -3.894 0.122 17.121 1.00 23.57 114 PHE A N 1
ATOM 946 C CA . PHE A 1 123 ? -3.278 -1.070 17.691 1.00 22.98 114 PHE A CA 1
ATOM 947 C C . PHE A 1 123 ? -1.859 -1.176 17.125 1.00 21.16 114 PHE A C 1
ATOM 948 O O . PHE A 1 123 ? -1.613 -0.785 15.986 1.00 19.07 114 PHE A O 1
ATOM 956 N N . PRO A 1 124 ? -0.903 -1.691 17.915 1.00 19.64 115 PRO A N 1
ATOM 957 C CA . PRO A 1 124 ? 0.476 -1.820 17.425 1.00 19.47 115 PRO A CA 1
ATOM 958 C C . PRO A 1 124 ? 0.559 -2.622 16.123 1.00 18.95 115 PRO A C 1
ATOM 959 O O . PRO A 1 124 ? -0.023 -3.701 16.008 1.00 19.44 115 PRO A O 1
ATOM 963 N N . LEU A 1 125 ? 1.288 -2.095 15.146 1.00 17.73 116 LEU A N 1
ATOM 964 C CA . LEU A 1 125 ? 1.437 -2.769 13.862 1.00 18.21 116 LEU A CA 1
ATOM 965 C C . LEU A 1 125 ? 2.034 -4.164 13.999 1.00 18.66 116 LEU A C 1
ATOM 966 O O . LEU A 1 125 ? 1.537 -5.119 13.406 1.00 18.97 116 LEU A O 1
ATOM 971 N N . LEU A 1 126 ? 3.099 -4.282 14.784 1.00 20.36 117 LEU A N 1
ATOM 972 C CA . LEU A 1 126 ? 3.763 -5.568 14.959 1.00 22.56 117 LEU A CA 1
ATOM 973 C C . LEU A 1 126 ? 2.912 -6.626 15.653 1.00 23.62 117 LEU A C 1
ATOM 974 O O . LEU A 1 126 ? 3.305 -7.788 15.733 1.00 23.41 117 LEU A O 1
ATOM 979 N N . ASP A 1 127 ? 1.743 -6.225 16.141 1.00 24.19 118 ASP A N 1
ATOM 980 C CA . ASP A 1 127 ? 0.838 -7.147 16.824 1.00 26.15 118 ASP A CA 1
ATOM 981 C C . ASP A 1 127 ? -0.513 -7.202 16.112 1.00 26.96 118 ASP A C 1
ATOM 982 O O . ASP A 1 127 ? -1.412 -7.942 16.523 1.00 27.87 118 ASP A O 1
ATOM 987 N N . ALA A 1 128 ? -0.644 -6.421 15.043 1.00 27.29 119 ALA A N 1
ATOM 988 C CA . ALA A 1 128 ? -1.889 -6.333 14.282 1.00 27.28 119 ALA A CA 1
ATOM 989 C C . ALA A 1 128 ? -2.177 -7.531 13.387 1.00 27.85 119 ALA A C 1
ATOM 990 O O . ALA A 1 128 ? -3.321 -7.753 12.991 1.00 28.86 119 ALA A O 1
ATOM 992 N N . GLY A 1 129 ? -1.143 -8.298 13.065 1.00 27.40 120 GLY A N 1
ATOM 993 C CA . GLY A 1 129 ? -1.327 -9.458 12.214 1.00 26.11 120 GLY A CA 1
ATOM 994 C C . GLY A 1 129 ? -0.034 -10.222 12.035 1.00 25.54 120 GLY A C 1
ATOM 995 O O . GLY A 1 129 ? 0.936 -9.982 12.750 1.00 25.27 120 GLY A O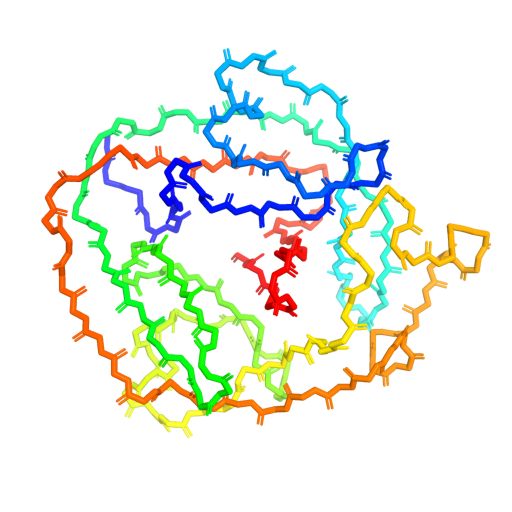 1
ATOM 996 N N . THR A 1 130 ? -0.013 -11.145 11.080 1.00 24.57 121 THR A N 1
ATOM 997 C CA . THR A 1 130 ? 1.186 -11.930 10.829 1.00 23.06 121 THR A CA 1
ATOM 998 C C . THR A 1 130 ? 2.234 -11.068 10.139 1.00 20.74 121 THR A C 1
ATOM 999 O O . THR A 1 130 ? 2.039 -10.622 9.010 1.00 20.86 121 THR A O 1
ATOM 1003 N N . ILE A 1 131 ? 3.346 -10.838 10.829 1.00 20.05 122 ILE A N 1
ATOM 1004 C CA . ILE A 1 131 ? 4.430 -10.025 10.290 1.00 19.73 122 ILE A CA 1
ATOM 1005 C C . ILE A 1 131 ? 5.370 -10.863 9.429 1.00 19.74 122 ILE A C 1
ATOM 1006 O O . ILE A 1 131 ? 5.784 -11.958 9.814 1.00 19.28 122 ILE A O 1
ATOM 1011 N N . LYS A 1 132 ? 5.704 -10.335 8.259 1.00 17.96 123 LYS A N 1
ATOM 1012 C CA . LYS A 1 132 ? 6.585 -11.016 7.326 1.00 18.82 123 LYS A CA 1
ATOM 1013 C C . LYS A 1 132 ? 7.675 -10.040 6.907 1.00 17.94 123 LYS A C 1
ATOM 1014 O O . LYS A 1 132 ? 7.394 -9.028 6.271 1.00 17.53 123 LYS A O 1
ATOM 1020 N N . MET A 1 133 ? 8.915 -10.340 7.281 1.00 16.02 124 MET A N 1
ATOM 1021 C CA . MET A 1 133 ? 10.043 -9.483 6.940 1.00 16.53 124 MET A CA 1
ATOM 1022 C C . MET A 1 133 ? 10.674 -10.019 5.659 1.00 15.76 124 MET A C 1
ATOM 1023 O O . MET A 1 133 ? 11.162 -11.150 5.620 1.00 14.76 124 MET A O 1
ATOM 1028 N N . VAL A 1 134 ? 10.653 -9.2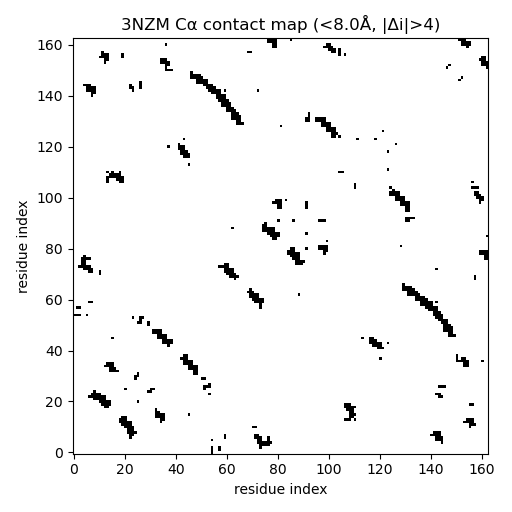09 4.604 1.00 14.97 125 VAL A N 1
ATOM 1029 C CA . VAL A 1 134 ? 11.191 -9.645 3.326 1.00 14.49 125 VAL A CA 1
ATOM 1030 C C . VAL A 1 134 ? 12.085 -8.631 2.629 1.00 13.93 125 VAL A C 1
ATOM 1031 O O . VAL A 1 134 ? 11.870 -7.421 2.715 1.00 12.49 125 VAL A O 1
ATOM 1035 N N . LYS A 1 135 ? 13.095 -9.139 1.934 1.00 13.89 126 LYS A N 1
ATOM 1036 C CA . LYS A 1 135 ? 14.013 -8.276 1.209 1.00 14.21 126 LYS A CA 1
ATOM 1037 C C . LYS A 1 135 ? 13.527 -8.146 -0.225 1.00 13.42 126 LYS A C 1
ATOM 1038 O O . LYS A 1 135 ? 12.631 -8.876 -0.656 1.00 12.29 126 LYS A O 1
ATOM 1044 N N . VAL A 1 136 ? 14.113 -7.205 -0.954 1.00 11.29 127 VAL A N 1
ATOM 1045 C CA . VAL A 1 136 ? 13.784 -6.998 -2.360 1.00 11.55 127 VAL A CA 1
ATOM 1046 C C . VAL A 1 136 ? 14.776 -7.882 -3.114 1.00 13.25 127 VAL A C 1
ATOM 1047 O O . VAL A 1 136 ? 15.984 -7.744 -2.929 1.00 15.43 127 VAL A O 1
ATOM 1051 N N . ILE A 1 137 ? 14.280 -8.791 -3.948 1.00 13.66 128 ILE A N 1
ATOM 1052 C CA . ILE A 1 137 ? 15.164 -9.693 -4.683 1.00 13.54 128 ILE A CA 1
ATOM 1053 C C . ILE A 1 137 ? 15.438 -9.294 -6.127 1.00 14.51 128 ILE A C 1
ATOM 1054 O O . ILE A 1 137 ? 16.333 -9.847 -6.764 1.00 16.31 128 ILE A O 1
ATOM 1059 N N . GLY A 1 138 ? 14.684 -8.330 -6.644 1.00 13.74 129 GLY A N 1
ATOM 1060 C CA . GLY A 1 138 ? 14.905 -7.913 -8.016 1.00 14.59 129 GLY A CA 1
ATOM 1061 C C . GLY A 1 138 ? 14.122 -6.689 -8.432 1.00 15.00 129 GLY A C 1
ATOM 1062 O O . GLY A 1 138 ? 13.168 -6.285 -7.769 1.00 12.12 129 GLY A O 1
ATOM 1063 N N . ARG A 1 139 ? 14.532 -6.104 -9.551 1.00 15.00 130 ARG A N 1
ATOM 1064 C CA . ARG A 1 139 ? 13.883 -4.922 -10.087 1.00 18.04 130 ARG A CA 1
ATOM 1065 C C . ARG A 1 139 ? 13.931 -4.953 -11.605 1.00 18.40 130 ARG A C 1
ATOM 1066 O O . ARG A 1 139 ? 14.944 -5.334 -12.193 1.00 18.07 130 ARG A O 1
ATOM 1074 N N . ARG A 1 140 ? 12.828 -4.564 -12.233 1.00 16.77 131 ARG A N 1
ATOM 1075 C CA . ARG A 1 140 ? 12.760 -4.510 -13.687 1.00 18.07 131 ARG A CA 1
ATOM 1076 C C . ARG A 1 140 ? 11.886 -3.333 -14.075 1.00 17.72 131 ARG A C 1
ATOM 1077 O O . ARG A 1 140 ? 10.796 -3.144 -13.532 1.00 17.15 131 ARG A O 1
ATOM 1085 N N . SER A 1 141 ? 12.373 -2.532 -15.012 1.00 16.72 132 SER A N 1
ATOM 1086 C CA . SER A 1 141 ? 11.624 -1.367 -15.446 1.00 14.82 132 SER A CA 1
ATOM 1087 C C . SER A 1 141 ? 10.405 -1.737 -16.280 1.00 14.97 132 SER A C 1
ATOM 1088 O O . SER A 1 141 ? 10.433 -2.690 -17.067 1.00 13.74 132 SER A O 1
ATOM 1091 N N . LEU A 1 142 ? 9.330 -0.978 -16.093 1.00 14.06 133 LEU A N 1
ATOM 1092 C CA . LEU A 1 142 ? 8.097 -1.184 -16.837 1.00 15.51 133 LEU A CA 1
ATOM 1093 C C . LEU A 1 142 ? 7.979 -0.037 -17.830 1.00 14.36 133 LEU A C 1
ATOM 1094 O O . LEU A 1 142 ? 6.952 0.132 -18.484 1.00 15.92 133 LEU A O 1
ATOM 1099 N N . GLY A 1 143 ? 9.044 0.752 -17.926 1.00 14.83 134 GLY A N 1
ATOM 1100 C CA . GLY A 1 143 ? 9.048 1.884 -18.831 1.00 15.01 134 GLY A CA 1
ATOM 1101 C C . GLY A 1 143 ? 8.227 3.032 -18.279 1.00 15.08 134 GLY A C 1
ATOM 1102 O O . GLY A 1 143 ? 7.997 3.119 -17.073 1.00 14.70 134 GLY A O 1
ATOM 1103 N N . VAL A 1 144 ? 7.780 3.910 -19.170 1.00 14.75 135 VAL A N 1
ATOM 1104 C CA . VAL A 1 144 ? 6.985 5.070 -18.788 1.00 14.05 135 VAL A CA 1
ATOM 1105 C C . VAL A 1 144 ? 5.522 4.673 -18.617 1.00 15.56 135 VAL A C 1
ATOM 1106 O O . VAL A 1 144 ? 4.887 4.193 -19.555 1.00 16.58 135 VAL A O 1
ATOM 1110 N N . GLN A 1 145 ? 4.998 4.871 -17.409 1.00 13.05 136 GLN A N 1
ATOM 1111 C CA . GLN A 1 145 ? 3.611 4.521 -17.092 1.00 13.70 136 GLN A CA 1
ATOM 1112 C C . GLN A 1 145 ? 2.956 5.638 -16.277 1.00 12.36 136 GLN A C 1
ATOM 1113 O O . GLN A 1 145 ? 3.636 6.543 -15.798 1.00 13.45 136 GLN A O 1
ATOM 1119 N N . ARG A 1 146 ? 1.635 5.571 -16.117 1.00 12.18 137 ARG A N 1
ATOM 1120 C CA . ARG A 1 146 ? 0.928 6.581 -15.333 1.00 11.92 137 ARG A CA 1
ATOM 1121 C C . ARG A 1 146 ? 1.282 6.399 -13.858 1.00 11.53 137 ARG A C 1
ATOM 1122 O O . ARG A 1 146 ? 1.445 5.271 -13.390 1.00 12.83 137 ARG A O 1
ATOM 1130 N N . ILE A 1 147 ? 1.395 7.505 -13.126 1.00 10.99 138 ILE A N 1
ATOM 1131 C CA . ILE A 1 147 ? 1.739 7.434 -11.706 1.00 10.98 138 ILE A CA 1
ATOM 1132 C C . ILE A 1 147 ? 0.780 8.218 -10.816 1.00 11.30 138 ILE A C 1
ATOM 1133 O O . ILE A 1 147 ? 0.271 9.272 -11.205 1.00 11.27 138 ILE A O 1
ATOM 1138 N N . PHE A 1 148 ? 0.563 7.704 -9.610 1.00 11.63 139 PHE A N 1
ATOM 1139 C CA . PHE A 1 148 ? -0.376 8.307 -8.669 1.00 10.60 139 PHE A CA 1
ATOM 1140 C C . PHE A 1 148 ? 0.096 8.397 -7.223 1.00 10.11 139 PHE A C 1
ATOM 1141 O O . PHE A 1 148 ? 1.052 7.748 -6.822 1.00 10.21 139 PHE A O 1
ATOM 1149 N N . ASP A 1 149 ? -0.617 9.199 -6.439 1.00 10.25 140 ASP A N 1
ATOM 1150 C CA . ASP A 1 149 ? -0.313 9.367 -5.022 1.00 8.80 140 ASP A CA 1
ATOM 1151 C C . ASP A 1 149 ? -1.567 9.926 -4.366 1.00 10.57 140 ASP A C 1
ATOM 1152 O O . ASP A 1 149 ? -2.495 10.359 -5.050 1.00 9.94 140 ASP A O 1
ATOM 1157 N N . ILE A 1 150 ? -1.614 9.888 -3.042 1.00 10.98 141 ILE A N 1
ATOM 1158 C CA . ILE A 1 150 ? -2.750 10.441 -2.325 1.00 12.88 141 ILE A CA 1
ATOM 1159 C C . ILE A 1 150 ? -2.237 11.224 -1.135 1.00 12.87 141 ILE A C 1
ATOM 1160 O O . ILE A 1 150 ? -1.111 11.015 -0.682 1.00 14.07 141 ILE A O 1
ATOM 1165 N N . GLY A 1 151 ? -3.064 12.139 -0.649 1.00 11.31 142 GLY A N 1
ATOM 1166 C CA . GLY A 1 151 ? -2.692 12.947 0.493 1.00 11.09 142 GLY A CA 1
ATOM 1167 C C . GLY A 1 151 ? -3.507 12.529 1.695 1.00 10.34 142 GLY A C 1
ATOM 1168 O O . GLY A 1 151 ? -4.699 12.229 1.570 1.00 11.33 142 GLY A O 1
ATOM 1169 N N . LEU A 1 152 ? -2.862 12.516 2.858 1.00 12.42 143 LEU A N 1
ATOM 1170 C CA . LEU A 1 152 ? -3.499 12.118 4.105 1.00 14.05 143 LEU A CA 1
ATOM 1171 C C . LEU A 1 152 ? -3.346 13.232 5.141 1.00 16.08 143 LEU A C 1
ATOM 1172 O O . LEU A 1 152 ? -2.345 13.944 5.151 1.00 16.12 143 LEU A O 1
ATOM 1177 N N . PRO A 1 153 ? -4.349 13.397 6.020 1.00 15.67 144 PRO A N 1
ATOM 1178 C CA . PRO A 1 153 ? -4.353 14.428 7.065 1.00 17.19 144 PRO A CA 1
ATOM 1179 C C . PRO A 1 153 ? -3.256 14.351 8.128 1.00 17.62 144 PRO A C 1
ATOM 1180 O O . PRO A 1 153 ? -2.802 15.383 8.623 1.00 18.25 144 PRO A O 1
ATOM 1184 N N . GLN A 1 154 ? -2.828 13.143 8.484 1.00 18.10 145 GLN A N 1
ATOM 1185 C CA . GLN A 1 154 ? -1.788 12.995 9.499 1.00 18.78 145 GLN A CA 1
ATOM 1186 C C . GLN A 1 154 ? -0.491 12.433 8.925 1.00 18.47 145 GLN A C 1
ATOM 1187 O O . GLN A 1 154 ? 0.417 13.185 8.576 1.00 21.52 145 GLN A O 1
ATOM 1193 N N . ASP A 1 155 ? -0.405 11.112 8.822 1.00 16.38 146 ASP A N 1
ATOM 1194 C CA . ASP A 1 155 ? 0.797 10.470 8.301 1.00 14.90 146 ASP A CA 1
ATOM 1195 C C . ASP A 1 155 ? 0.616 10.041 6.849 1.00 14.11 146 ASP A C 1
ATOM 1196 O O . ASP A 1 155 ? -0.382 9.407 6.513 1.00 12.58 146 ASP A O 1
ATOM 1201 N N . HIS A 1 156 ? 1.579 10.391 5.997 1.00 11.68 147 HIS A N 1
ATOM 1202 C CA . HIS A 1 156 ? 1.512 10.049 4.579 1.00 13.23 147 HIS A CA 1
ATOM 1203 C C . HIS A 1 156 ? 2.028 8.642 4.309 1.00 12.78 147 HIS A C 1
ATOM 1204 O O . HIS A 1 156 ? 3.095 8.447 3.720 1.00 12.57 147 HIS A O 1
ATOM 1211 N N . ASN A 1 157 ? 1.275 7.655 4.771 1.00 11.76 148 ASN A N 1
ATOM 1212 C CA . ASN A 1 157 ? 1.640 6.272 4.529 1.00 10.91 148 ASN A CA 1
ATOM 1213 C C . ASN A 1 157 ? 0.384 5.431 4.591 1.00 10.86 148 ASN A C 1
ATOM 1214 O O . ASN A 1 157 ? -0.624 5.839 5.168 1.00 11.41 148 ASN A O 1
ATOM 1219 N N . PHE A 1 158 ? 0.427 4.270 3.957 1.00 10.30 149 PHE A N 1
ATOM 1220 C CA . PHE A 1 158 ? -0.736 3.400 3.950 1.00 9.85 149 PHE A CA 1
ATOM 1221 C C . PHE A 1 158 ? -0.382 1.972 3.600 1.00 10.64 149 PHE A C 1
ATOM 1222 O O . PHE A 1 158 ? 0.626 1.706 2.945 1.00 10.65 149 PHE A O 1
ATOM 1230 N N . LEU A 1 159 ? -1.230 1.059 4.056 1.00 8.96 150 LEU A N 1
ATOM 1231 C CA . LEU A 1 159 ? -1.050 -0.361 3.833 1.00 10.05 150 LEU A CA 1
ATOM 1232 C C . LEU A 1 159 ? -1.528 -0.776 2.449 1.00 10.81 150 LEU A C 1
ATOM 1233 O O . LEU A 1 159 ? -2.663 -0.487 2.062 1.00 9.33 150 LEU A O 1
ATOM 1238 N N . LEU A 1 160 ? -0.654 -1.447 1.706 1.00 10.39 151 LEU A N 1
ATOM 1239 C CA . LEU A 1 160 ? -1.010 -1.936 0.382 1.00 10.87 151 LEU A CA 1
ATOM 1240 C C . LEU A 1 160 ? -1.704 -3.273 0.591 1.00 10.86 151 LEU A C 1
ATOM 1241 O O . LEU A 1 160 ? -1.556 -3.898 1.645 1.00 10.71 151 LEU A O 1
ATOM 1246 N N . ALA A 1 161 ? -2.463 -3.707 -0.408 1.00 11.35 152 ALA A N 1
ATOM 1247 C CA . ALA A 1 161 ? -3.172 -4.974 -0.309 1.00 12.03 152 ALA A CA 1
ATOM 1248 C C . ALA A 1 161 ? -2.203 -6.143 -0.135 1.00 11.04 152 ALA A C 1
ATOM 1249 O O . ALA A 1 161 ? -2.581 -7.185 0.403 1.00 11.78 152 ALA A O 1
ATOM 1251 N N . ASN A 1 162 ? -0.958 -5.978 -0.578 1.00 11.71 153 ASN A N 1
ATOM 1252 C CA . ASN A 1 162 ? 0.013 -7.060 -0.441 1.00 11.95 153 ASN A CA 1
ATOM 1253 C C . ASN A 1 162 ? 0.768 -7.064 0.887 1.00 12.64 153 ASN A C 1
ATOM 1254 O O . ASN A 1 162 ? 1.675 -7.869 1.086 1.00 13.76 153 ASN A O 1
ATOM 1259 N N . GLY A 1 163 ? 0.400 -6.160 1.790 1.00 9.79 154 GLY A N 1
ATOM 1260 C CA . GLY A 1 163 ? 1.029 -6.130 3.101 1.00 9.68 154 GLY A CA 1
ATOM 1261 C C . GLY A 1 163 ? 2.136 -5.124 3.365 1.00 8.09 154 GLY A C 1
ATOM 1262 O O . GLY A 1 163 ? 2.503 -4.907 4.521 1.00 9.81 154 GLY A O 1
ATOM 1263 N N . ALA A 1 164 ? 2.662 -4.519 2.310 1.00 10.01 155 ALA A N 1
ATOM 1264 C CA . ALA A 1 164 ? 3.729 -3.533 2.447 1.00 10.31 155 ALA A CA 1
ATOM 1265 C C . ALA A 1 164 ? 3.145 -2.188 2.853 1.00 10.81 155 ALA A C 1
ATOM 1266 O O . ALA A 1 164 ? 1.984 -1.895 2.559 1.00 11.63 155 ALA A O 1
ATOM 1268 N N . ILE A 1 165 ? 3.946 -1.376 3.537 1.00 9.31 156 ILE A N 1
ATOM 1269 C CA . ILE A 1 165 ? 3.495 -0.055 3.959 1.00 11.22 156 ILE A CA 1
ATOM 1270 C C . ILE A 1 165 ? 4.213 1.011 3.132 1.00 10.73 156 ILE A C 1
ATOM 1271 O O . ILE A 1 165 ? 5.411 1.241 3.304 1.00 10.41 156 ILE A O 1
ATOM 1276 N N . ALA A 1 166 ? 3.467 1.639 2.228 1.00 10.75 157 ALA A N 1
ATOM 1277 C CA . ALA A 1 166 ? 3.976 2.687 1.349 1.00 10.52 157 ALA A CA 1
ATOM 1278 C C . ALA A 1 166 ? 3.999 4.001 2.120 1.00 11.10 157 ALA A C 1
ATOM 1279 O O . ALA A 1 166 ? 2.992 4.392 2.705 1.00 10.86 157 ALA A O 1
ATOM 1281 N N . ALA A 1 167 ? 5.139 4.686 2.102 1.00 11.09 158 ALA A N 1
ATOM 1282 C CA . ALA A 1 167 ? 5.287 5.941 2.837 1.00 12.95 158 ALA A CA 1
ATOM 1283 C C . ALA A 1 167 ? 5.776 7.085 1.958 1.00 13.69 158 ALA A C 1
ATOM 1284 O O . ALA A 1 167 ? 6.824 7.680 2.233 1.00 12.63 158 ALA A O 1
#

Organism: Synechocystis sp. (strain ATCC 27184 / PCC 6803 / Kazusa) (NCBI:txid1111708)